Protein AF-A0AAX2AKU5-F1 (afdb_monomer_lite)

Foldseek 3Di:
DVVVVVVQQFDFCVVVVPVQLVLLQVLQLVLLVLVLVLVLVVPPDDPVVSVVCSVVSSVVSSVVSSVVLSPDGGNNRSVVSSVVSVVVSVVSCVVVVVD

Structure (mmCIF, N/CA/C/O backbone):
data_AF-A0AAX2AKU5-F1
#
_entry.id   AF-A0AAX2AKU5-F1
#
loop_
_atom_site.group_PDB
_atom_site.id
_atom_site.type_symbol
_atom_site.label_atom_id
_atom_site.label_alt_id
_atom_site.label_comp_id
_atom_site.label_asym_id
_atom_site.label_entity_id
_atom_site.label_seq_id
_atom_site.pdbx_PDB_ins_code
_atom_site.Cartn_x
_atom_site.Cartn_y
_atom_site.Cartn_z
_atom_site.occupancy
_atom_site.B_iso_or_equiv
_atom_site.auth_seq_id
_atom_site.auth_comp_id
_atom_site.auth_asym_id
_atom_site.auth_atom_id
_atom_site.pdbx_PDB_model_num
ATOM 1 N N . MET A 1 1 ? 25.156 4.026 -10.118 1.00 66.88 1 MET A N 1
ATOM 2 C CA . MET A 1 1 ? 24.168 3.2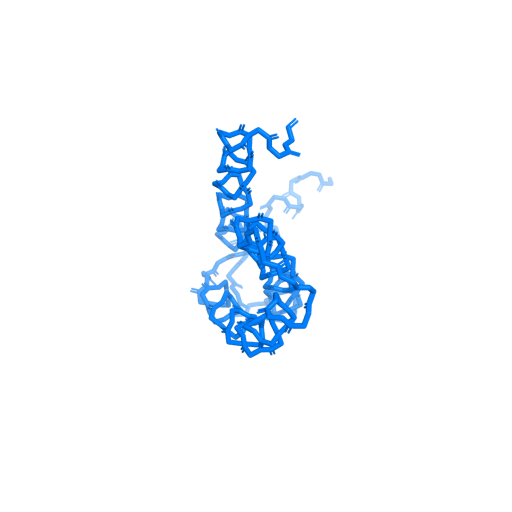66 -9.315 1.00 66.88 1 MET A CA 1
ATOM 3 C C . MET A 1 1 ? 22.846 4.022 -9.139 1.00 66.88 1 MET A C 1
ATOM 5 O O . MET A 1 1 ? 21.830 3.536 -9.612 1.00 66.88 1 MET A O 1
ATOM 9 N N . ILE A 1 2 ? 22.851 5.240 -8.578 1.00 78.31 2 ILE A N 1
ATOM 10 C CA . ILE A 1 2 ? 21.636 6.057 -8.333 1.00 78.31 2 ILE A CA 1
ATOM 11 C C . ILE A 1 2 ? 20.830 6.351 -9.615 1.00 78.31 2 ILE A C 1
ATOM 13 O O . ILE A 1 2 ? 19.607 6.242 -9.623 1.00 78.31 2 ILE A O 1
ATOM 17 N N . LYS A 1 3 ? 21.512 6.661 -10.726 1.00 77.81 3 LYS A N 1
ATOM 18 C CA . LYS A 1 3 ? 20.865 6.950 -12.019 1.00 77.81 3 LYS A CA 1
ATOM 19 C C . LYS A 1 3 ? 20.040 5.767 -12.546 1.00 77.81 3 LYS A C 1
ATOM 21 O O . LYS A 1 3 ? 18.928 5.972 -13.017 1.00 77.81 3 LYS A O 1
ATOM 26 N N . ASN A 1 4 ? 20.548 4.541 -12.405 1.00 81.62 4 ASN A N 1
ATOM 27 C CA . ASN A 1 4 ? 19.861 3.331 -12.869 1.00 81.62 4 ASN A CA 1
ATOM 28 C C . ASN A 1 4 ? 18.619 3.037 -12.019 1.00 81.62 4 ASN A C 1
ATOM 30 O O . ASN A 1 4 ? 17.576 2.685 -12.557 1.00 81.62 4 ASN A O 1
ATOM 34 N N . PHE A 1 5 ? 18.700 3.265 -10.706 1.00 80.69 5 PHE A N 1
ATOM 35 C CA . PHE A 1 5 ? 17.562 3.121 -9.798 1.00 80.69 5 PHE A CA 1
ATOM 36 C C . PHE A 1 5 ? 16.447 4.138 -10.089 1.00 80.69 5 PHE A C 1
ATOM 38 O O . PHE A 1 5 ? 15.267 3.796 -10.121 1.00 80.69 5 PHE A O 1
ATOM 45 N N . TYR A 1 6 ? 16.816 5.390 -10.365 1.00 81.62 6 TYR A N 1
ATOM 46 C CA . TYR A 1 6 ? 15.849 6.427 -10.719 1.00 81.62 6 TYR A CA 1
ATOM 47 C C . TYR A 1 6 ? 15.136 6.142 -12.048 1.00 81.62 6 TYR A C 1
ATOM 49 O O . TYR A 1 6 ? 13.937 6.393 -12.173 1.00 81.62 6 TYR A O 1
ATOM 57 N N . LEU A 1 7 ? 15.866 5.602 -13.029 1.00 83.75 7 LEU A N 1
ATOM 58 C CA . LEU A 1 7 ? 15.285 5.142 -14.289 1.00 83.75 7 LEU A CA 1
ATOM 59 C C . LEU A 1 7 ? 14.305 3.990 -14.045 1.00 83.75 7 LEU A C 1
ATOM 61 O O . LEU A 1 7 ? 13.177 4.063 -14.523 1.00 83.75 7 LEU A O 1
ATOM 65 N N . PHE A 1 8 ? 14.690 3.014 -13.219 1.00 85.81 8 PHE A N 1
ATOM 66 C CA . PHE A 1 8 ? 13.861 1.858 -12.872 1.00 85.81 8 PHE A CA 1
ATOM 67 C C . PHE A 1 8 ? 12.520 2.244 -12.224 1.00 85.81 8 PHE A C 1
ATOM 69 O O . PHE A 1 8 ? 11.466 1.771 -12.633 1.00 85.81 8 PHE A O 1
ATOM 76 N N . ILE A 1 9 ? 12.515 3.168 -11.257 1.00 86.12 9 ILE A N 1
ATOM 77 C CA . ILE A 1 9 ? 11.275 3.608 -10.582 1.00 86.12 9 ILE A CA 1
ATOM 78 C C . ILE A 1 9 ? 10.293 4.310 -11.543 1.00 86.12 9 ILE A C 1
ATOM 80 O O . ILE A 1 9 ? 9.078 4.345 -11.306 1.00 86.12 9 ILE A O 1
ATOM 84 N N . LYS A 1 10 ? 10.808 4.889 -12.630 1.00 88.12 10 LYS A N 1
ATOM 85 C CA . LYS A 1 10 ? 10.003 5.531 -13.673 1.00 88.12 10 LYS A CA 1
ATOM 86 C C . LYS A 1 10 ? 9.576 4.577 -14.781 1.00 88.12 10 LYS A C 1
ATOM 88 O O . LYS A 1 10 ? 8.843 5.011 -15.670 1.00 88.12 10 LYS A O 1
ATOM 93 N N . GLU A 1 11 ? 10.006 3.319 -14.751 1.00 86.88 11 GLU A N 1
ATOM 94 C CA . GLU A 1 11 ? 9.621 2.373 -15.786 1.00 86.88 11 GLU A CA 1
ATOM 95 C C . GLU A 1 11 ? 8.105 2.129 -15.793 1.00 86.88 11 GLU A C 1
ATOM 97 O O . GLU A 1 11 ? 7.452 2.118 -14.740 1.00 86.88 11 GLU A O 1
ATOM 102 N N . PRO A 1 12 ? 7.518 1.959 -16.989 1.00 86.88 12 PRO A N 1
ATOM 103 C CA . PRO A 1 12 ? 6.104 1.658 -17.118 1.00 86.88 12 PRO A CA 1
ATOM 104 C C . PRO A 1 12 ? 5.810 0.258 -16.579 1.00 86.88 12 PRO A C 1
ATOM 106 O O . PRO A 1 12 ? 6.571 -0.683 -16.824 1.00 86.88 12 PRO A O 1
ATOM 109 N N . LYS A 1 13 ? 4.648 0.088 -15.934 1.00 81.94 13 LYS A N 1
ATOM 110 C CA . LYS A 1 13 ? 4.235 -1.184 -15.311 1.00 81.94 13 LYS A CA 1
ATOM 111 C C . LYS A 1 13 ? 4.331 -2.388 -16.257 1.00 81.94 13 LYS A C 1
ATOM 113 O O . LYS A 1 13 ? 4.582 -3.495 -15.803 1.00 81.94 13 LYS A O 1
ATOM 118 N N . ALA A 1 14 ? 4.149 -2.176 -17.562 1.00 80.31 14 ALA A N 1
ATOM 119 C CA . ALA A 1 14 ? 4.213 -3.226 -18.577 1.00 80.31 14 ALA A CA 1
ATOM 120 C C . ALA A 1 14 ? 5.579 -3.938 -18.642 1.00 80.31 14 ALA A C 1
ATOM 122 O O . ALA A 1 14 ? 5.624 -5.113 -18.985 1.00 80.31 14 ALA A O 1
ATOM 123 N N . LYS A 1 15 ? 6.681 -3.257 -18.290 1.00 83.00 15 LYS A N 1
ATOM 124 C CA . LYS A 1 15 ? 8.034 -3.846 -18.285 1.00 83.00 15 LYS A CA 1
ATOM 125 C C . LYS A 1 15 ? 8.378 -4.577 -16.986 1.00 83.00 15 LYS A C 1
ATOM 127 O O . LYS A 1 15 ? 9.174 -5.504 -16.989 1.00 83.00 15 LYS A O 1
ATOM 132 N N . ILE A 1 16 ? 7.760 -4.166 -15.885 1.00 85.88 16 ILE A N 1
ATOM 133 C CA . ILE A 1 16 ? 8.128 -4.533 -14.508 1.00 85.88 16 ILE A CA 1
ATOM 134 C C . ILE A 1 16 ? 6.921 -5.068 -13.723 1.00 85.88 16 ILE A C 1
ATOM 136 O O . ILE A 1 16 ? 6.807 -4.881 -12.511 1.00 85.88 16 ILE A O 1
ATOM 140 N N . GLY A 1 17 ? 5.999 -5.737 -14.422 1.00 85.25 17 GLY A N 1
ATOM 141 C CA . GLY A 1 17 ? 4.682 -6.113 -13.900 1.00 85.25 17 GLY A CA 1
ATOM 142 C C . GLY A 1 17 ? 4.730 -6.925 -12.605 1.00 85.25 17 GLY A C 1
ATOM 143 O O . GLY A 1 17 ? 3.950 -6.653 -11.698 1.00 85.25 17 GLY A O 1
ATOM 144 N N . TRP A 1 18 ? 5.686 -7.851 -12.478 1.00 89.06 18 TRP A N 1
ATOM 145 C CA . TRP A 1 18 ? 5.879 -8.650 -11.262 1.00 89.06 18 TRP A CA 1
ATOM 146 C C . TRP A 1 18 ? 6.271 -7.803 -10.052 1.00 89.06 18 TRP A C 1
ATOM 148 O O . TRP A 1 18 ? 5.644 -7.905 -9.001 1.00 89.06 18 TRP A O 1
ATOM 158 N N . VAL A 1 19 ? 7.265 -6.923 -10.207 1.00 91.12 19 VAL A N 1
ATOM 159 C CA . VAL A 1 19 ? 7.720 -6.030 -9.128 1.00 91.12 19 VAL A CA 1
ATOM 160 C C . VAL A 1 19 ? 6.594 -5.085 -8.718 1.00 91.12 19 VAL A C 1
ATOM 162 O O . VAL A 1 19 ? 6.342 -4.892 -7.530 1.00 91.12 19 VAL A O 1
ATOM 165 N N . HIS A 1 20 ? 5.872 -4.541 -9.699 1.00 92.12 20 HIS A N 1
ATOM 166 C CA . HIS A 1 20 ? 4.728 -3.665 -9.457 1.00 92.12 20 HIS A CA 1
ATOM 167 C C . HIS A 1 20 ? 3.581 -4.389 -8.741 1.00 92.12 20 HIS A C 1
ATOM 169 O O . HIS A 1 20 ? 2.978 -3.831 -7.828 1.00 92.12 20 HIS A O 1
ATOM 175 N N . GLY A 1 21 ? 3.304 -5.640 -9.118 1.00 92.31 21 GLY A N 1
ATOM 176 C CA . GLY A 1 21 ? 2.298 -6.484 -8.476 1.00 92.31 21 GLY A CA 1
ATOM 177 C C . GLY A 1 21 ? 2.649 -6.814 -7.026 1.00 92.31 21 GLY A C 1
ATOM 178 O O . GLY A 1 21 ? 1.823 -6.613 -6.140 1.00 92.31 21 GLY A O 1
ATOM 179 N N . ILE A 1 22 ? 3.891 -7.231 -6.760 1.00 94.88 22 ILE A N 1
ATOM 180 C CA . ILE A 1 22 ? 4.375 -7.499 -5.395 1.00 94.88 22 ILE A CA 1
ATOM 181 C C . ILE A 1 22 ? 4.283 -6.233 -4.536 1.00 94.88 22 ILE A C 1
ATOM 183 O O . ILE A 1 22 ? 3.773 -6.284 -3.416 1.00 94.88 22 ILE A O 1
ATOM 187 N N . LEU A 1 23 ? 4.710 -5.086 -5.075 1.00 95.00 23 LEU A N 1
ATOM 188 C CA . LEU A 1 23 ? 4.605 -3.798 -4.392 1.00 95.00 23 LEU A CA 1
ATOM 189 C C . LEU A 1 23 ? 3.148 -3.444 -4.064 1.00 95.00 23 LEU A C 1
ATOM 191 O O . LEU A 1 23 ? 2.872 -2.962 -2.967 1.00 95.00 23 LEU A O 1
ATOM 195 N N . ALA A 1 24 ? 2.217 -3.699 -4.987 1.00 95.19 24 ALA A N 1
ATOM 196 C CA . ALA A 1 24 ? 0.795 -3.467 -4.762 1.00 95.19 24 ALA A CA 1
ATOM 197 C C . ALA A 1 24 ? 0.232 -4.367 -3.654 1.00 95.19 24 ALA A C 1
ATOM 199 O O . ALA A 1 24 ? -0.475 -3.867 -2.783 1.00 95.19 24 ALA A O 1
ATOM 200 N N . CYS A 1 25 ? 0.583 -5.656 -3.635 1.00 96.56 25 CYS A N 1
ATOM 201 C CA . CYS A 1 25 ? 0.146 -6.588 -2.593 1.00 96.56 25 CYS A CA 1
ATOM 202 C C . CYS A 1 25 ? 0.669 -6.188 -1.208 1.00 96.56 25 CYS A C 1
ATOM 204 O O . CYS A 1 25 ? -0.109 -6.081 -0.261 1.00 96.56 25 CYS A O 1
ATOM 206 N N . ILE A 1 26 ? 1.974 -5.918 -1.092 1.00 96.75 26 ILE A N 1
ATOM 207 C CA . ILE A 1 26 ? 2.594 -5.511 0.178 1.00 96.75 26 ILE A CA 1
ATOM 208 C C . ILE A 1 26 ? 2.017 -4.171 0.643 1.00 96.75 26 ILE A C 1
ATOM 210 O O . ILE A 1 26 ? 1.633 -4.033 1.803 1.00 96.75 26 ILE A O 1
ATOM 214 N N . GLY A 1 27 ? 1.901 -3.196 -0.264 1.00 95.81 27 GLY A N 1
ATOM 215 C CA . GLY A 1 27 ? 1.321 -1.889 0.038 1.00 95.81 27 GLY A CA 1
ATOM 216 C C . GLY A 1 27 ? -0.134 -1.982 0.497 1.00 95.81 27 GLY A C 1
ATOM 217 O O . GLY A 1 27 ? -0.521 -1.304 1.444 1.00 95.81 27 GLY A O 1
ATOM 218 N N . ALA A 1 28 ? -0.935 -2.851 -0.119 1.00 97.25 28 ALA A N 1
ATOM 219 C CA . ALA A 1 28 ? -2.328 -3.059 0.261 1.00 97.25 28 ALA A CA 1
ATOM 220 C C . ALA A 1 28 ? -2.481 -3.715 1.636 1.00 97.25 28 ALA A C 1
ATOM 222 O O . ALA A 1 28 ? -3.288 -3.255 2.446 1.00 97.25 28 ALA A O 1
ATOM 223 N N . LEU A 1 29 ? -1.688 -4.751 1.925 1.00 96.56 29 LEU A N 1
ATOM 224 C CA . LEU A 1 29 ? -1.641 -5.374 3.251 1.00 96.56 29 LEU A CA 1
ATOM 225 C C . LEU A 1 29 ? -1.249 -4.353 4.322 1.00 96.56 29 LEU A C 1
ATOM 227 O O . LEU A 1 29 ? -1.930 -4.229 5.334 1.00 96.56 29 LEU A O 1
ATOM 231 N N . TYR A 1 30 ? -0.208 -3.565 4.059 1.00 95.94 30 TYR A N 1
ATOM 232 C CA . TYR A 1 30 ? 0.239 -2.511 4.963 1.00 95.94 30 TYR A CA 1
ATOM 233 C C . TYR A 1 30 ? -0.862 -1.465 5.220 1.00 95.94 30 TYR A C 1
ATOM 235 O O . TYR A 1 30 ? -1.238 -1.229 6.366 1.00 95.94 30 TYR A O 1
ATOM 243 N N . LEU A 1 31 ? -1.437 -0.867 4.171 1.00 96.25 31 LEU A N 1
ATOM 244 C CA . LEU A 1 31 ? -2.445 0.191 4.319 1.00 96.25 31 LEU A CA 1
ATOM 245 C C . LEU A 1 31 ? -3.736 -0.299 4.977 1.00 96.25 31 LEU A C 1
ATOM 247 O O . LEU A 1 31 ? -4.311 0.410 5.804 1.00 96.25 31 LEU A O 1
ATOM 251 N N . SER A 1 32 ? -4.199 -1.497 4.624 1.00 95.38 32 SER A N 1
ATOM 252 C CA . SER A 1 32 ? -5.408 -2.086 5.210 1.00 95.38 32 SER A CA 1
ATOM 253 C C . SER A 1 32 ? -5.231 -2.390 6.698 1.00 95.38 32 SER A C 1
ATOM 255 O O . SER A 1 32 ? -6.123 -2.072 7.485 1.00 95.38 32 SER A O 1
ATOM 257 N N . PHE A 1 33 ? -4.067 -2.915 7.093 1.00 91.94 33 PHE A N 1
ATOM 258 C CA . PHE A 1 33 ? -3.725 -3.160 8.491 1.00 91.94 33 PHE A CA 1
ATOM 259 C C . PHE A 1 33 ? -3.778 -1.871 9.313 1.00 91.94 33 PHE A C 1
ATOM 261 O O . PHE A 1 33 ? -4.510 -1.805 10.298 1.00 91.94 33 PHE A O 1
ATOM 268 N N . PHE A 1 34 ? -3.073 -0.821 8.877 1.00 91.06 34 PHE A N 1
ATOM 269 C CA . PHE A 1 34 ? -3.067 0.462 9.587 1.00 91.06 34 PHE A CA 1
ATOM 270 C C . PHE A 1 34 ? -4.447 1.124 9.609 1.00 91.06 34 PHE A C 1
ATOM 272 O O . PHE A 1 34 ? -4.844 1.688 10.624 1.00 91.06 34 PHE A O 1
ATOM 279 N N . SER A 1 35 ? -5.208 1.020 8.520 1.00 92.12 35 SER A N 1
ATOM 280 C CA . SER A 1 35 ? -6.573 1.556 8.463 1.00 92.12 35 SER A CA 1
ATOM 281 C C . SER A 1 35 ? -7.492 0.867 9.473 1.00 92.12 35 SER A C 1
ATOM 283 O O . SER A 1 35 ? -8.247 1.536 10.178 1.00 92.12 35 SER A O 1
ATOM 285 N N . MET A 1 36 ? -7.418 -0.464 9.573 1.00 90.81 36 MET A N 1
ATOM 286 C CA . MET A 1 36 ? -8.257 -1.209 10.506 1.00 90.81 36 ME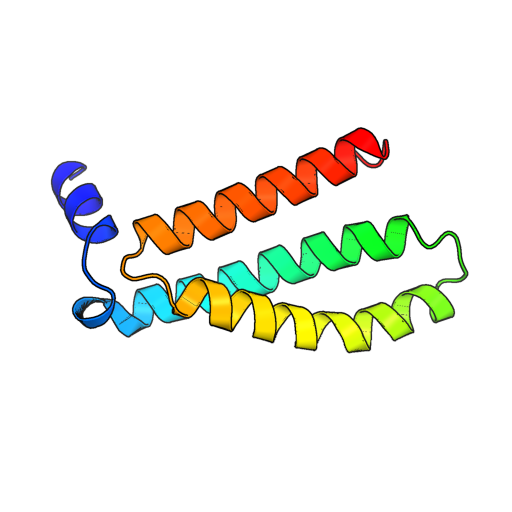T A CA 1
ATOM 287 C C . MET A 1 36 ? -7.806 -1.037 11.956 1.00 90.81 36 MET A C 1
ATOM 289 O O . MET A 1 36 ? -8.659 -0.940 12.831 1.00 90.81 36 MET A O 1
ATOM 293 N N . LEU A 1 37 ? -6.498 -0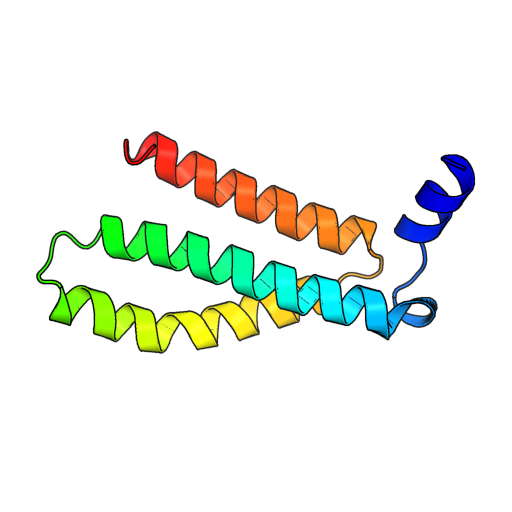.931 12.208 1.00 87.00 37 LEU A N 1
ATOM 294 C CA . LEU A 1 37 ? -5.947 -0.580 13.519 1.00 87.00 37 LEU A CA 1
ATOM 295 C C . LEU A 1 37 ? -6.516 0.759 14.020 1.00 87.00 37 LEU A C 1
ATOM 297 O O . LEU A 1 37 ? -6.974 0.857 15.157 1.00 87.00 37 LEU A O 1
ATOM 301 N N . SER A 1 38 ? -6.550 1.777 13.157 1.00 86.12 38 SER A N 1
ATOM 302 C CA . SER A 1 38 ? -7.161 3.070 13.487 1.00 86.12 38 SER A CA 1
ATOM 303 C C . SER A 1 38 ? -8.642 2.930 13.843 1.00 86.12 38 SER A C 1
ATOM 305 O O . SER A 1 38 ? -9.125 3.559 14.783 1.00 86.12 38 SER A O 1
ATOM 307 N N . LEU A 1 39 ? -9.375 2.096 13.102 1.00 85.75 39 LEU A N 1
ATOM 308 C CA . LEU A 1 39 ? -10.809 1.910 13.299 1.00 85.75 39 LEU A CA 1
ATOM 309 C C . LEU A 1 39 ? -11.121 1.130 14.584 1.00 85.75 39 LEU A C 1
ATOM 311 O O . LEU A 1 39 ? -12.009 1.529 15.338 1.00 85.75 39 LEU A O 1
ATOM 315 N N . THR A 1 40 ? -10.384 0.055 14.874 1.00 84.75 40 THR A N 1
ATOM 316 C CA . THR A 1 40 ? -10.571 -0.737 16.102 1.00 84.75 40 THR A CA 1
ATOM 317 C C . THR A 1 40 ? -10.235 0.048 17.361 1.00 84.75 40 THR A C 1
ATOM 319 O O . THR A 1 40 ? -10.852 -0.198 18.397 1.00 84.75 40 THR A O 1
ATOM 322 N N . TYR A 1 41 ? -9.312 1.010 17.286 1.00 79.75 41 TYR A N 1
ATOM 323 C CA . TYR A 1 41 ? -9.045 1.917 18.399 1.00 79.75 41 TYR A CA 1
ATOM 324 C C . TYR A 1 41 ? -10.227 2.858 18.678 1.00 79.75 41 TYR A C 1
ATOM 326 O O . TYR A 1 41 ? -10.580 3.091 19.832 1.00 79.75 41 TYR A O 1
ATOM 334 N N . ILE A 1 42 ? -10.860 3.394 17.629 1.00 80.31 42 ILE A N 1
ATOM 335 C CA . ILE A 1 42 ? -11.988 4.334 17.763 1.00 80.31 42 ILE A CA 1
ATOM 336 C C . ILE A 1 42 ? -13.220 3.656 18.350 1.00 80.31 42 ILE A C 1
ATOM 338 O O . ILE A 1 42 ? -13.950 4.260 19.137 1.00 80.31 42 ILE A O 1
ATOM 342 N N . LEU A 1 43 ? -13.468 2.407 17.964 1.00 81.25 43 LEU A N 1
ATOM 343 C CA . LEU A 1 43 ? -14.551 1.619 18.527 1.00 81.25 43 LEU A CA 1
ATOM 344 C C . LEU A 1 43 ? -14.196 1.268 19.977 1.00 81.25 43 LEU A C 1
ATOM 346 O O . LEU A 1 43 ? -13.583 0.243 20.219 1.00 81.25 43 LEU A O 1
ATOM 350 N N . GLN A 1 44 ? -14.570 2.089 20.960 1.00 72.69 44 GLN A N 1
ATOM 351 C CA . GLN A 1 44 ? -14.376 1.819 22.397 1.00 72.69 44 GLN A CA 1
ATOM 352 C C . GLN A 1 44 ? -15.331 0.725 22.918 1.00 72.69 44 GLN A C 1
ATOM 354 O O . GLN A 1 44 ? -16.093 0.931 23.854 1.00 72.69 44 GLN A O 1
ATOM 359 N N . GLN A 1 45 ? -15.332 -0.438 22.273 1.00 78.38 45 GLN A N 1
ATOM 360 C CA . GLN A 1 45 ? -16.219 -1.559 22.576 1.00 78.38 45 GLN A CA 1
ATOM 361 C C . GLN A 1 45 ? -15.435 -2.804 23.004 1.00 78.38 45 GLN A C 1
ATOM 363 O O . GLN A 1 45 ? -14.197 -2.831 22.970 1.00 78.38 45 GLN A O 1
ATOM 368 N N . ASP A 1 46 ? -16.167 -3.841 23.400 1.00 80.62 46 ASP A N 1
ATOM 369 C CA . ASP A 1 46 ? -15.603 -5.141 23.741 1.00 80.62 46 ASP A CA 1
ATOM 370 C C . ASP A 1 46 ? -14.823 -5.751 22.572 1.00 80.62 46 ASP A C 1
ATOM 372 O O . ASP A 1 46 ? -15.121 -5.534 21.394 1.00 80.62 46 ASP A O 1
ATOM 376 N N . TYR A 1 47 ? -13.817 -6.563 22.904 1.00 76.50 47 TYR A N 1
ATOM 377 C CA . TYR A 1 47 ? -12.919 -7.177 21.921 1.00 76.50 47 TYR A CA 1
ATOM 378 C C . TYR A 1 47 ? -13.660 -7.972 20.841 1.00 76.50 47 TYR A C 1
ATOM 380 O O . TYR A 1 47 ? -13.318 -7.867 19.665 1.00 76.50 47 TYR A O 1
ATOM 388 N N . ALA A 1 48 ? -14.708 -8.713 21.211 1.00 72.88 48 ALA A N 1
ATOM 389 C CA . ALA A 1 48 ? -15.507 -9.479 20.256 1.00 72.88 48 ALA A CA 1
ATOM 390 C C . ALA A 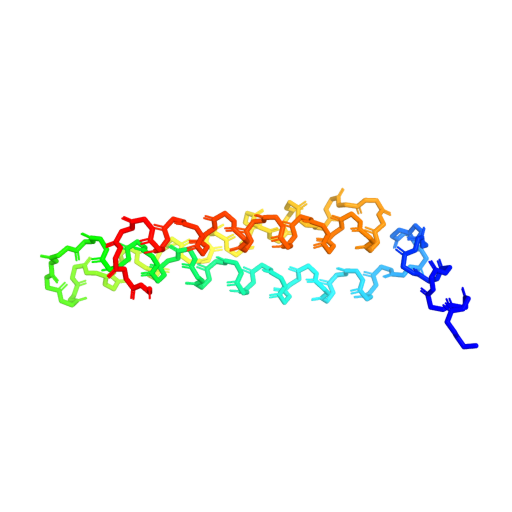1 48 ? -16.180 -8.578 19.203 1.00 72.88 48 ALA A C 1
ATOM 392 O O . ALA A 1 48 ? -16.191 -8.904 18.016 1.00 72.88 48 ALA A O 1
ATOM 393 N N . ILE A 1 49 ? -16.669 -7.407 19.623 1.00 79.69 49 ILE A N 1
ATOM 394 C CA . ILE A 1 49 ? -17.364 -6.453 18.750 1.00 79.69 49 ILE A CA 1
ATOM 395 C C . ILE A 1 49 ? -16.364 -5.657 17.894 1.00 79.69 49 ILE A C 1
ATOM 397 O O . ILE A 1 49 ? -16.696 -5.241 16.790 1.00 79.69 49 ILE A O 1
ATOM 401 N N . LYS A 1 50 ? -15.107 -5.514 18.336 1.00 79.69 50 LYS A N 1
ATOM 402 C CA . LYS A 1 50 ? -14.009 -4.935 17.537 1.00 79.69 50 LYS A CA 1
ATOM 403 C C . LYS A 1 50 ? -13.490 -5.875 16.448 1.00 79.69 50 LYS A C 1
ATOM 405 O O . LYS A 1 50 ? -13.157 -5.424 15.352 1.00 79.69 50 LYS A O 1
ATOM 410 N N . ILE A 1 51 ? -13.383 -7.168 16.755 1.00 83.44 51 ILE A N 1
ATOM 411 C CA . ILE A 1 51 ? -12.765 -8.163 15.866 1.00 83.44 51 ILE A CA 1
ATOM 412 C C . ILE A 1 51 ? -13.660 -8.463 14.664 1.00 83.44 51 ILE A C 1
ATOM 414 O O . ILE A 1 51 ? -13.160 -8.575 13.548 1.00 83.44 51 ILE A O 1
ATOM 418 N N . LEU A 1 52 ? -14.974 -8.560 14.863 1.00 85.06 52 LEU A N 1
ATOM 419 C CA . LEU A 1 52 ? -15.894 -8.990 13.809 1.00 85.06 52 LEU A CA 1
ATOM 420 C C . LEU A 1 52 ? -15.922 -8.019 12.603 1.00 85.06 52 LEU A C 1
ATOM 422 O O . LEU A 1 52 ? -15.726 -8.478 11.475 1.00 85.06 52 LEU A O 1
ATOM 426 N N . PRO A 1 53 ? -16.023 -6.686 12.792 1.00 83.62 53 PRO A N 1
ATOM 427 C CA . PRO A 1 53 ? -15.839 -5.719 11.712 1.00 83.62 53 PRO A CA 1
ATOM 428 C C . PRO A 1 53 ? -14.429 -5.766 11.120 1.00 83.62 53 PRO A C 1
ATOM 430 O O . PRO A 1 53 ? -14.279 -5.637 9.910 1.00 83.62 53 PRO A O 1
ATOM 433 N N . ALA A 1 54 ? -13.393 -5.986 11.940 1.00 87.31 54 ALA A N 1
ATOM 434 C CA . ALA A 1 54 ? -12.017 -6.080 11.459 1.00 87.31 54 ALA A CA 1
ATOM 435 C C . ALA A 1 54 ? -11.829 -7.237 10.481 1.00 87.31 54 ALA A C 1
ATOM 437 O O . ALA A 1 54 ? -11.264 -7.037 9.408 1.00 87.31 54 ALA A O 1
ATOM 438 N N . MET A 1 55 ? -12.342 -8.421 10.817 1.00 87.06 55 MET A N 1
ATOM 439 C CA . MET A 1 55 ? -12.240 -9.627 9.995 1.00 87.06 55 MET A CA 1
ATOM 440 C C . MET A 1 55 ? -12.940 -9.482 8.643 1.00 87.06 55 MET A C 1
ATOM 442 O O . MET A 1 55 ? -12.451 -10.010 7.650 1.00 87.06 55 MET A O 1
ATOM 446 N N . ILE A 1 56 ? -14.064 -8.763 8.592 1.00 90.50 56 ILE A N 1
ATOM 447 C CA . ILE A 1 56 ? -14.824 -8.557 7.352 1.00 90.50 56 ILE A CA 1
ATOM 448 C C . ILE A 1 56 ? -14.220 -7.413 6.529 1.00 90.50 56 ILE A C 1
ATOM 450 O O . ILE A 1 56 ? -14.020 -7.547 5.323 1.00 90.50 56 ILE A O 1
ATOM 454 N N . CYS A 1 57 ? -13.896 -6.284 7.164 1.00 91.00 57 CYS A N 1
ATOM 455 C CA . CYS A 1 57 ? -13.418 -5.095 6.462 1.00 91.00 57 CYS A CA 1
ATOM 456 C C . CYS A 1 57 ? -11.977 -5.236 5.962 1.00 91.00 57 CYS A C 1
ATOM 458 O O . CYS A 1 57 ? -11.662 -4.698 4.903 1.00 91.00 57 CYS A O 1
ATOM 460 N N . THR A 1 58 ? -11.094 -5.953 6.666 1.00 93.19 58 THR A N 1
ATOM 461 C CA . THR A 1 58 ? -9.692 -6.109 6.232 1.00 93.19 58 THR A CA 1
ATOM 462 C C . THR A 1 58 ? -9.531 -6.719 4.838 1.00 93.19 58 THR A C 1
ATOM 464 O O . THR A 1 58 ? -8.869 -6.072 4.029 1.00 93.19 58 THR A O 1
ATOM 467 N N . PRO A 1 59 ? -10.129 -7.872 4.467 1.00 94.38 59 PRO A N 1
ATOM 468 C CA . PRO A 1 59 ? -9.991 -8.408 3.111 1.00 94.38 59 PRO A CA 1
ATOM 469 C C . PRO A 1 59 ? -10.569 -7.465 2.049 1.00 94.38 59 PRO A C 1
ATOM 471 O O . PRO A 1 59 ? -9.976 -7.301 0.984 1.00 94.38 59 PRO A O 1
ATOM 474 N N . ILE A 1 60 ? -11.673 -6.773 2.353 1.00 95.31 60 ILE A N 1
ATOM 475 C CA . ILE A 1 60 ? -12.273 -5.779 1.450 1.00 95.31 60 ILE A CA 1
ATOM 476 C C . ILE A 1 60 ? -11.307 -4.608 1.222 1.00 95.31 60 ILE A C 1
ATOM 478 O O . ILE A 1 60 ? -11.095 -4.186 0.081 1.00 95.31 60 ILE A O 1
ATOM 482 N N . LEU A 1 61 ? -10.681 -4.105 2.288 1.00 95.50 61 LEU A N 1
ATOM 483 C CA . LEU A 1 61 ? -9.685 -3.037 2.218 1.00 95.50 61 LEU A CA 1
ATOM 484 C C . LEU A 1 61 ? -8.421 -3.486 1.482 1.00 95.50 61 LEU A C 1
ATOM 486 O O . LEU A 1 61 ? -7.915 -2.725 0.661 1.00 95.50 61 LEU A O 1
ATOM 490 N N . ILE A 1 62 ? -7.935 -4.710 1.716 1.00 96.56 62 ILE A N 1
ATOM 491 C CA . ILE A 1 62 ? -6.786 -5.281 0.993 1.00 96.56 62 ILE A CA 1
ATOM 492 C C . ILE A 1 62 ? -7.073 -5.291 -0.509 1.00 96.56 62 ILE A C 1
ATOM 494 O O . ILE A 1 62 ? -6.268 -4.786 -1.289 1.00 96.56 62 ILE A O 1
ATOM 498 N N . CYS A 1 63 ? -8.234 -5.799 -0.927 1.00 96.62 63 CYS A N 1
ATOM 499 C CA . CYS A 1 63 ? -8.618 -5.807 -2.337 1.00 96.62 63 CYS A CA 1
ATOM 500 C C . CYS A 1 63 ? -8.729 -4.384 -2.899 1.00 96.62 63 CYS A C 1
ATOM 502 O O . CYS A 1 63 ? -8.184 -4.093 -3.962 1.00 96.62 63 CYS A O 1
ATOM 504 N N . SER A 1 64 ? -9.375 -3.476 -2.166 1.00 96.44 64 SER A N 1
ATOM 505 C CA . SER A 1 64 ? -9.597 -2.094 -2.606 1.00 96.44 64 SER A CA 1
ATOM 506 C C . SER A 1 64 ? -8.282 -1.323 -2.775 1.00 96.44 64 SER A C 1
ATOM 508 O O . SER A 1 64 ? -8.034 -0.740 -3.834 1.00 96.44 64 SER A O 1
ATOM 510 N N . PHE A 1 65 ? -7.396 -1.366 -1.773 1.00 96.94 65 PHE A N 1
ATOM 511 C CA . PHE A 1 65 ? -6.069 -0.754 -1.860 1.00 96.94 65 PHE A CA 1
ATOM 512 C C . PHE A 1 65 ? -5.200 -1.438 -2.915 1.00 96.94 65 PHE A C 1
ATOM 514 O O . PHE A 1 65 ? -4.516 -0.750 -3.672 1.00 96.94 65 PHE A O 1
ATOM 521 N N . GLY A 1 66 ? -5.254 -2.769 -3.014 1.00 95.88 66 GLY A N 1
ATOM 522 C CA . GLY A 1 66 ? -4.500 -3.544 -3.998 1.00 95.88 66 GLY A CA 1
ATOM 523 C C . GLY A 1 66 ? -4.844 -3.133 -5.421 1.00 95.88 66 GLY A C 1
ATOM 524 O O . GLY A 1 66 ? -3.953 -2.761 -6.184 1.00 95.88 66 GLY A O 1
ATOM 525 N N . ILE A 1 67 ? -6.136 -3.097 -5.753 1.00 95.94 67 ILE A N 1
ATOM 526 C CA . ILE A 1 67 ? -6.633 -2.644 -7.055 1.00 95.94 67 ILE A CA 1
ATOM 527 C C . ILE A 1 67 ? -6.188 -1.198 -7.320 1.00 95.94 67 ILE A C 1
ATOM 529 O O . ILE A 1 67 ? -5.619 -0.899 -8.374 1.00 95.94 67 ILE A O 1
ATOM 533 N N . TRP A 1 68 ? -6.373 -0.300 -6.350 1.00 96.31 68 TRP A N 1
ATOM 534 C CA . TRP A 1 68 ? -6.011 1.110 -6.496 1.00 96.31 68 TRP A CA 1
ATOM 535 C C . TRP A 1 68 ? -4.509 1.337 -6.736 1.00 96.31 68 TRP A C 1
ATOM 537 O O . TRP A 1 68 ? -4.136 2.177 -7.567 1.00 96.31 68 TRP A O 1
ATOM 547 N N . ILE A 1 69 ? -3.633 0.585 -6.061 1.00 95.06 69 ILE A N 1
ATOM 548 C CA . ILE A 1 69 ? -2.177 0.661 -6.251 1.00 95.06 69 ILE A CA 1
ATOM 549 C C . ILE A 1 69 ? -1.774 0.019 -7.586 1.00 95.06 69 ILE A C 1
ATOM 551 O O . ILE A 1 69 ? -0.988 0.614 -8.333 1.00 95.06 69 ILE A O 1
ATOM 555 N N . LEU A 1 70 ? -2.349 -1.136 -7.935 1.00 93.38 70 LEU A N 1
ATOM 556 C CA . LEU A 1 70 ? -2.050 -1.882 -9.163 1.00 93.38 70 LEU A CA 1
ATOM 557 C C . LEU A 1 70 ? -2.364 -1.080 -10.437 1.0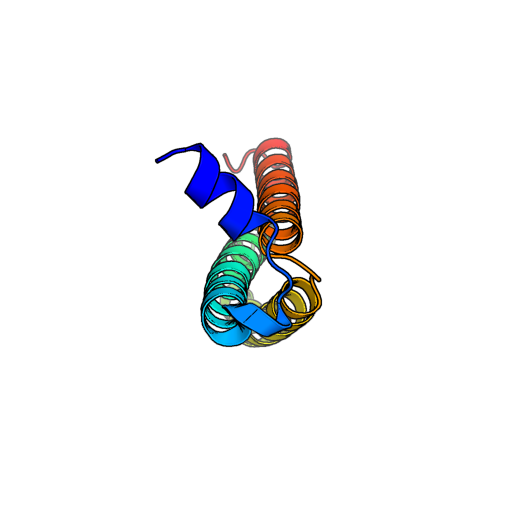0 93.38 70 LEU A C 1
ATOM 559 O O . LEU A 1 70 ? -1.662 -1.206 -11.446 1.00 93.38 70 LEU A O 1
ATOM 563 N N . PHE A 1 71 ? -3.372 -0.206 -10.389 1.00 93.44 71 PHE A N 1
ATOM 564 C CA . PHE A 1 71 ? -3.719 0.704 -11.487 1.00 93.44 71 PHE A CA 1
ATOM 565 C C . PHE A 1 71 ? -2.758 1.892 -11.668 1.00 93.44 71 PHE A C 1
ATOM 567 O O . PHE A 1 71 ? -2.986 2.751 -12.516 1.00 93.44 71 PHE A O 1
ATOM 574 N N . SER A 1 72 ? -1.663 1.963 -10.914 1.00 92.81 72 SER A N 1
ATOM 575 C CA . SER A 1 72 ? -0.621 2.974 -11.134 1.00 92.81 72 SER A CA 1
ATOM 576 C C . SER A 1 72 ? 0.213 2.658 -12.380 1.00 92.81 72 SER A C 1
ATOM 578 O O . SER A 1 72 ? 0.555 1.501 -12.623 1.00 92.81 72 SER A O 1
ATOM 580 N N . LEU A 1 73 ? 0.559 3.683 -13.167 1.00 91.06 73 LEU A N 1
ATOM 581 C CA . LEU A 1 73 ? 1.273 3.516 -14.442 1.00 91.06 73 LEU A CA 1
ATOM 582 C C . LEU A 1 73 ? 2.762 3.207 -14.251 1.00 91.06 73 LEU A C 1
ATOM 584 O O . LEU A 1 73 ? 3.370 2.553 -15.098 1.00 91.06 73 LEU A O 1
ATOM 588 N N . THR A 1 74 ? 3.341 3.677 -13.148 1.00 92.69 74 THR A N 1
ATOM 589 C CA . THR A 1 74 ? 4.756 3.508 -12.794 1.00 92.69 74 THR A CA 1
ATOM 590 C C . THR A 1 74 ? 4.905 3.138 -11.321 1.00 92.69 74 THR A C 1
ATOM 592 O O . THR A 1 74 ? 4.015 3.431 -10.509 1.00 92.69 74 THR A O 1
ATOM 595 N N . ILE A 1 75 ? 6.056 2.563 -10.950 1.00 91.31 75 ILE A N 1
ATOM 596 C CA . ILE A 1 75 ? 6.403 2.300 -9.540 1.00 91.31 75 ILE A CA 1
ATOM 597 C C . ILE A 1 75 ? 6.353 3.596 -8.734 1.00 91.31 75 ILE A C 1
ATOM 599 O O . ILE A 1 75 ? 5.831 3.604 -7.624 1.00 91.31 75 ILE A O 1
ATOM 603 N N . LEU A 1 76 ? 6.841 4.710 -9.291 1.00 92.06 76 LEU A N 1
ATOM 604 C CA . LEU A 1 76 ? 6.823 5.998 -8.596 1.00 92.06 76 LEU A CA 1
ATOM 605 C C . LEU A 1 76 ? 5.411 6.398 -8.160 1.00 92.06 76 LEU A C 1
ATOM 607 O O . LEU A 1 76 ? 5.218 6.886 -7.050 1.00 92.06 76 LEU A O 1
ATOM 611 N N . GLN A 1 77 ? 4.425 6.215 -9.039 1.00 94.00 77 GLN A N 1
ATOM 612 C CA . GLN A 1 77 ? 3.034 6.526 -8.722 1.00 94.00 77 GLN A CA 1
ATOM 613 C C . GLN A 1 77 ? 2.474 5.581 -7.655 1.00 94.00 77 GLN A C 1
ATOM 615 O O . GLN A 1 77 ? 1.792 6.051 -6.747 1.00 94.00 77 GLN A O 1
ATOM 620 N N . ALA A 1 78 ? 2.793 4.285 -7.727 1.00 94.06 78 ALA A N 1
ATOM 621 C CA . ALA A 1 78 ? 2.404 3.317 -6.702 1.00 94.06 78 ALA A CA 1
ATOM 622 C C . ALA A 1 78 ? 2.995 3.683 -5.331 1.00 94.06 78 ALA A C 1
ATOM 624 O O . ALA A 1 78 ? 2.261 3.767 -4.349 1.00 94.06 78 ALA A O 1
ATOM 625 N N . LEU A 1 79 ? 4.292 3.998 -5.277 1.00 94.00 79 LEU A N 1
ATOM 626 C CA . LEU A 1 79 ? 4.970 4.443 -4.057 1.00 94.00 79 LEU A CA 1
ATOM 627 C C . LEU A 1 79 ? 4.359 5.729 -3.500 1.00 94.00 79 LEU A C 1
ATOM 629 O O . LEU A 1 79 ? 4.105 5.805 -2.304 1.00 94.00 79 LEU A O 1
ATOM 633 N N . LYS A 1 80 ? 4.069 6.720 -4.353 1.00 94.81 80 LYS A N 1
ATOM 634 C CA . LYS A 1 80 ? 3.399 7.957 -3.927 1.00 94.81 80 LYS A CA 1
ATOM 635 C C . LYS A 1 80 ? 2.032 7.682 -3.309 1.00 94.81 80 LYS A C 1
ATOM 637 O O . LYS A 1 80 ? 1.733 8.241 -2.263 1.00 94.81 80 LYS A O 1
ATOM 642 N N . LYS A 1 81 ? 1.220 6.814 -3.919 1.00 96.00 81 LYS A N 1
ATOM 643 C CA . LYS A 1 81 ? -0.087 6.423 -3.369 1.00 96.00 81 LYS A CA 1
ATOM 644 C C . LYS A 1 81 ? 0.043 5.780 -1.994 1.00 96.00 81 LYS A C 1
ATOM 646 O O . LYS A 1 81 ? -0.675 6.182 -1.085 1.00 96.00 81 LYS A O 1
ATOM 651 N N . ILE A 1 82 ? 0.974 4.834 -1.844 1.00 96.56 82 ILE A N 1
ATOM 652 C CA . ILE A 1 82 ? 1.243 4.178 -0.558 1.00 96.56 82 ILE A CA 1
ATOM 653 C C . ILE A 1 82 ? 1.669 5.215 0.482 1.00 96.56 82 ILE A C 1
ATOM 655 O O . ILE A 1 82 ? 1.085 5.264 1.558 1.00 96.56 82 ILE A O 1
ATOM 659 N N . LEU A 1 83 ? 2.624 6.080 0.137 1.00 96.00 83 LEU A N 1
ATOM 660 C CA . LEU A 1 83 ? 3.187 7.070 1.051 1.00 96.00 83 LEU A CA 1
ATOM 661 C C . LEU A 1 83 ? 2.151 8.125 1.461 1.00 96.00 83 LEU A C 1
ATOM 663 O O . LEU A 1 83 ? 2.033 8.440 2.638 1.00 96.00 83 LEU A O 1
ATOM 667 N N . TYR A 1 84 ? 1.352 8.648 0.528 1.00 95.25 84 TYR A N 1
ATOM 668 C CA . TYR A 1 84 ? 0.298 9.612 0.861 1.00 95.25 84 TYR A CA 1
ATOM 669 C C . TYR A 1 84 ? -0.814 8.987 1.700 1.00 95.25 84 TYR A C 1
ATOM 671 O O . TYR A 1 84 ? -1.265 9.609 2.658 1.00 95.25 84 TYR A O 1
ATOM 679 N N . ALA A 1 85 ? -1.231 7.758 1.385 1.00 95.00 85 ALA A N 1
ATOM 680 C CA . ALA A 1 85 ? -2.233 7.058 2.178 1.00 95.00 85 ALA A CA 1
ATOM 681 C C . ALA A 1 85 ? -1.714 6.752 3.590 1.00 95.00 85 ALA A C 1
ATOM 683 O O . ALA A 1 85 ? -2.422 7.005 4.561 1.00 95.00 85 ALA A O 1
ATOM 684 N N . SER A 1 86 ? -0.467 6.289 3.728 1.00 94.25 86 SER A N 1
ATOM 685 C CA . SER A 1 86 ? 0.128 6.036 5.042 1.00 94.25 86 SER A CA 1
ATOM 686 C C . SER A 1 86 ? 0.245 7.315 5.864 1.00 94.25 86 SER A C 1
ATOM 688 O O . SER A 1 86 ? -0.081 7.300 7.042 1.00 94.25 86 SER A O 1
ATOM 690 N N . LEU A 1 87 ? 0.655 8.424 5.239 1.00 94.56 87 LEU A N 1
ATOM 691 C CA . LEU A 1 87 ? 0.804 9.722 5.901 1.00 94.56 87 LEU A CA 1
ATOM 692 C C . LEU A 1 87 ? -0.557 10.273 6.357 1.00 94.56 87 LEU A C 1
ATOM 694 O O . LEU A 1 87 ? -0.673 10.825 7.444 1.00 94.56 87 LEU A O 1
ATOM 698 N N . LEU A 1 88 ? -1.612 10.068 5.566 1.00 93.62 88 LEU A N 1
ATOM 699 C CA . LEU A 1 88 ? -2.974 10.435 5.955 1.00 93.62 88 LEU A CA 1
ATOM 700 C C . LEU A 1 88 ? -3.455 9.601 7.152 1.00 93.62 88 LEU A C 1
ATOM 702 O O . LEU A 1 88 ? -3.995 10.160 8.105 1.00 93.62 88 LEU A O 1
ATOM 706 N N . ILE A 1 89 ? -3.215 8.285 7.140 1.00 91.62 89 ILE A N 1
ATOM 707 C CA . ILE A 1 89 ? -3.583 7.406 8.257 1.00 91.62 89 ILE A CA 1
ATOM 708 C C . ILE A 1 89 ? -2.809 7.783 9.528 1.00 91.62 89 ILE A C 1
ATOM 710 O O . ILE A 1 89 ? -3.410 7.870 10.595 1.00 91.62 89 ILE A O 1
ATOM 714 N N . THR A 1 90 ? -1.504 8.053 9.439 1.00 89.25 90 THR A N 1
ATOM 715 C CA . THR A 1 90 ? -0.715 8.452 10.614 1.00 89.25 90 THR A CA 1
ATOM 716 C C . THR A 1 90 ? -1.130 9.817 11.149 1.00 89.25 90 THR A C 1
ATOM 718 O O . THR A 1 90 ? -1.275 9.959 12.359 1.00 89.25 90 THR A O 1
ATOM 721 N N . LEU A 1 91 ? -1.404 10.802 10.287 1.00 90.69 91 LEU A N 1
ATOM 722 C CA . LEU A 1 91 ? -1.966 12.089 10.716 1.00 90.69 91 LEU A CA 1
ATOM 723 C C . LEU A 1 91 ? -3.289 11.903 11.458 1.00 90.69 91 LEU A C 1
ATOM 725 O O . LEU A 1 91 ? -3.509 12.521 12.496 1.00 90.69 91 LEU A O 1
ATOM 729 N N . PHE A 1 92 ? -4.157 11.028 10.954 1.00 88.94 92 PHE A N 1
ATOM 730 C CA . PHE A 1 92 ? -5.419 10.714 11.608 1.00 88.94 92 PHE A CA 1
ATOM 731 C C . PHE A 1 92 ? -5.221 10.083 12.996 1.00 88.94 92 PHE A C 1
ATOM 733 O O . PHE A 1 92 ? -5.904 10.474 13.943 1.00 88.94 92 PHE A O 1
ATOM 740 N N . LEU A 1 93 ? -4.261 9.162 13.137 1.00 86.31 93 LEU A N 1
ATOM 741 C CA . LEU A 1 93 ? -3.896 8.557 14.423 1.00 86.31 93 LEU A CA 1
ATOM 742 C C . LEU A 1 93 ? -3.372 9.598 15.428 1.00 86.31 93 LEU A C 1
ATOM 744 O O . LEU A 1 93 ? -3.810 9.594 16.579 1.00 86.31 93 LEU A O 1
ATOM 748 N N . ILE A 1 94 ? -2.509 10.518 14.981 1.00 87.62 94 ILE A N 1
ATOM 749 C CA . ILE A 1 94 ? -1.955 11.603 15.810 1.00 87.62 94 ILE A CA 1
ATOM 750 C C . ILE A 1 94 ? -3.068 12.542 16.288 1.00 87.62 94 ILE A C 1
ATOM 752 O O . ILE A 1 94 ? -3.165 12.847 17.473 1.00 87.62 94 ILE A O 1
ATOM 756 N N . ILE A 1 95 ? -3.968 12.964 15.391 1.00 87.25 95 ILE A N 1
ATOM 757 C CA . ILE A 1 95 ? -5.103 13.838 15.746 1.00 87.25 95 ILE A CA 1
ATOM 758 C C . ILE A 1 95 ? -6.007 13.177 16.795 1.00 87.25 95 ILE A C 1
ATOM 760 O O . ILE A 1 95 ? -6.596 13.858 17.633 1.00 87.25 95 ILE A O 1
ATOM 764 N N . LYS A 1 96 ? -6.129 11.847 16.759 1.00 82.31 96 LYS A N 1
ATOM 765 C CA . LYS A 1 96 ? -6.906 11.079 17.737 1.00 82.31 96 LYS A CA 1
ATOM 766 C C . LYS A 1 96 ? -6.149 10.771 19.033 1.00 82.31 96 LYS A C 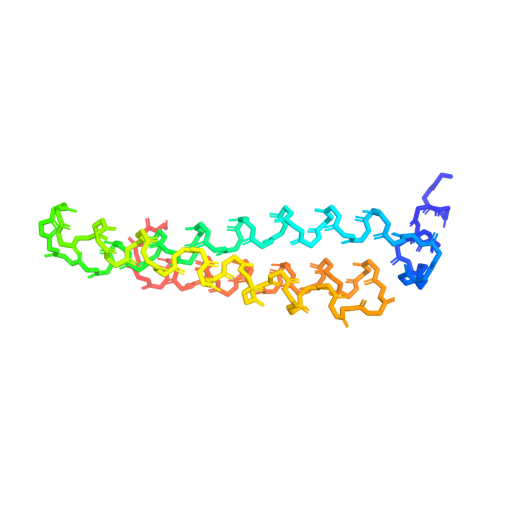1
ATOM 768 O O . LYS A 1 96 ? -6.743 10.154 19.913 1.00 82.31 96 LYS A O 1
ATOM 773 N N . GLY A 1 97 ? -4.898 11.212 19.171 1.00 77.75 97 GLY A N 1
ATOM 774 C CA . GLY A 1 97 ? -4.074 10.979 20.360 1.00 77.75 97 GLY A CA 1
ATOM 775 C C . GLY A 1 97 ? -3.723 9.506 20.572 1.00 77.75 97 GLY A C 1
ATOM 776 O O . GLY A 1 97 ? -3.548 9.074 21.706 1.00 77.75 97 GLY A O 1
ATOM 777 N N . ILE A 1 98 ? -3.699 8.723 19.491 1.00 71.75 98 ILE A N 1
ATOM 778 C CA . ILE A 1 98 ? -3.356 7.291 19.513 1.00 71.75 98 ILE A CA 1
ATOM 779 C C . ILE A 1 98 ? -1.834 7.108 19.495 1.00 71.75 98 ILE A C 1
ATOM 781 O O . ILE A 1 98 ? -1.318 6.113 20.001 1.00 71.75 98 ILE A O 1
ATOM 785 N N . LEU A 1 99 ? -1.141 8.069 18.884 1.00 61.69 99 LEU A N 1
ATOM 786 C CA . LEU A 1 99 ? 0.295 8.117 18.642 1.00 61.69 99 LEU A CA 1
ATOM 787 C C . LEU A 1 99 ? 0.778 9.534 18.949 1.00 61.69 99 LEU A C 1
ATOM 789 O O . LEU A 1 99 ? 1.832 9.655 19.604 1.00 61.69 99 LEU A O 1
#

Secondary structure (DSSP, 8-state):
-HHHHHHHHTSBTTTSHHHHHHHHHHHHHHHHHHHHHHHHHH--S-HHHHHHHHHHHHHHHHHHHHHHHHT-SBHHHHHHHHHHHHHHHHHHHHHTT--

Sequence (99 aa):
MIKNFYLFIKEPKAKIGWVHGILACIGALYLSFFSMLSLTYILQQDYAIKILPAMICTPILICSFGIWILFSLTILQALKKILYASLLITLFLIIKGIL

Radius of gyration: 16.03 Å; chains: 1; bounding box: 42×24×42 Å

pLDDT: mean 88.57, std 7.38, range [61.69, 97.25]

Organism: NCBI:txid1032238